Protein AF-A0A924N566-F1 (afdb_monomer_lite)

Foldseek 3Di:
DDPDDQPPQWDWDDDDQKIKIFRPVCNVLCVVQCVCPHVQSSQVPPPPWDWDDDPHIWTFAQRPPPRRTDIGDDDADDDPCRVVCVRDDDPPDVVVVVQVVLVVCVVVVNDDDHDRMDMDGNVVVVVVD

Structure (mmCIF, N/CA/C/O backbone):
data_AF-A0A924N566-F1
#
_entry.id   AF-A0A924N566-F1
#
loop_
_atom_site.group_PDB
_atom_site.id
_atom_site.type_symbol
_atom_site.label_atom_id
_atom_site.label_alt_id
_atom_site.label_comp_id
_atom_site.label_asym_id
_atom_site.label_entity_id
_atom_site.label_seq_id
_atom_site.pdbx_PDB_ins_code
_atom_site.C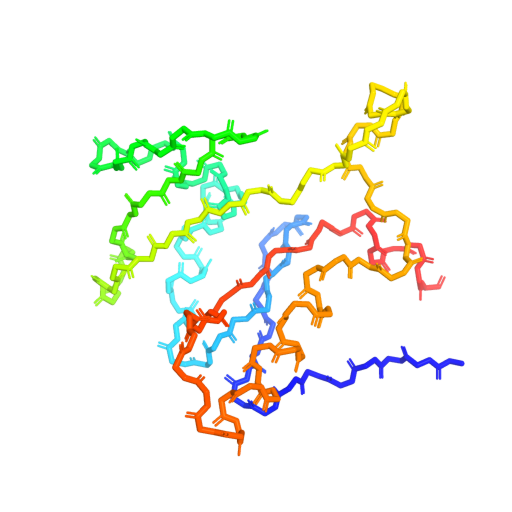artn_x
_atom_site.Cartn_y
_atom_site.Cartn_z
_atom_site.occupancy
_atom_site.B_iso_or_equiv
_atom_site.auth_seq_id
_atom_site.auth_comp_id
_atom_site.auth_asym_id
_atom_site.auth_atom_id
_atom_site.pdbx_PDB_model_num
ATOM 1 N N . MET A 1 1 ? 2.679 14.451 -24.944 1.00 34.06 1 MET A N 1
ATOM 2 C CA . MET A 1 1 ? 1.501 13.872 -24.257 1.00 34.06 1 MET A CA 1
ATOM 3 C C . MET A 1 1 ? 1.807 12.436 -23.853 1.00 34.06 1 MET A C 1
ATOM 5 O O . MET A 1 1 ? 2.001 11.622 -24.737 1.00 34.06 1 MET A O 1
ATOM 9 N N . ILE A 1 2 ? 1.887 12.107 -22.558 1.00 32.88 2 ILE A N 1
ATOM 10 C CA . ILE A 1 2 ? 1.901 10.700 -22.108 1.00 32.88 2 ILE A CA 1
ATOM 11 C C . ILE A 1 2 ? 0.882 10.566 -20.970 1.00 32.88 2 ILE A C 1
ATOM 13 O O . ILE A 1 2 ? 1.170 10.851 -19.798 1.00 32.88 2 ILE A O 1
ATOM 17 N N . GLN A 1 3 ? -0.339 10.155 -21.318 1.00 41.16 3 GLN A N 1
ATOM 18 C CA . GLN A 1 3 ? -1.131 9.336 -20.407 1.00 41.16 3 GLN A CA 1
ATOM 19 C C . GLN A 1 3 ? -0.335 8.039 -20.234 1.00 41.16 3 GLN A C 1
ATOM 21 O O . GLN A 1 3 ? -0.207 7.262 -21.173 1.00 41.16 3 GLN A O 1
ATOM 26 N N . ARG A 1 4 ? 0.287 7.825 -19.070 1.00 56.59 4 ARG A N 1
ATOM 27 C CA . ARG A 1 4 ? 0.825 6.496 -18.765 1.00 56.59 4 ARG A CA 1
ATOM 28 C C . ARG A 1 4 ? -0.385 5.585 -18.582 1.00 56.59 4 ARG A C 1
ATOM 30 O O . ARG A 1 4 ? -1.178 5.838 -17.674 1.00 56.59 4 ARG A O 1
ATOM 37 N N . ALA A 1 5 ? -0.527 4.590 -19.455 1.00 75.75 5 ALA A N 1
ATOM 38 C CA . ALA A 1 5 ? -1.472 3.499 -19.262 1.00 75.75 5 ALA A CA 1
ATOM 39 C C . ALA A 1 5 ? -1.272 2.895 -17.862 1.00 75.75 5 ALA A C 1
ATOM 41 O O . ALA A 1 5 ? -0.146 2.866 -17.347 1.00 75.75 5 ALA A O 1
ATOM 42 N N . LEU A 1 6 ? -2.367 2.481 -17.223 1.00 86.50 6 LEU A N 1
ATOM 43 C CA . LEU A 1 6 ? -2.283 1.764 -15.953 1.00 86.50 6 LEU A CA 1
ATOM 44 C C . LEU A 1 6 ? -1.515 0.452 -16.185 1.00 86.50 6 LEU A C 1
ATOM 46 O O . LEU A 1 6 ? -1.704 -0.168 -17.234 1.00 86.50 6 LEU A O 1
ATOM 50 N N . PRO A 1 7 ? -0.634 0.035 -15.261 1.00 90.31 7 PRO A N 1
ATOM 51 C CA . PRO A 1 7 ? 0.007 -1.270 -15.368 1.00 90.31 7 PRO A CA 1
ATOM 52 C C . PRO A 1 7 ? -1.029 -2.401 -15.414 1.00 90.31 7 PRO A C 1
ATOM 54 O O . PRO A 1 7 ? -2.091 -2.287 -14.803 1.00 90.31 7 PRO A O 1
ATOM 57 N N . ALA A 1 8 ? -0.714 -3.494 -16.112 1.00 91.38 8 ALA A N 1
ATOM 58 C CA . ALA A 1 8 ? -1.566 -4.682 -16.134 1.00 91.38 8 ALA A CA 1
ATOM 59 C C . ALA A 1 8 ? -1.823 -5.201 -14.707 1.00 91.38 8 ALA A C 1
ATOM 61 O O . ALA A 1 8 ? -0.924 -5.162 -13.865 1.00 91.38 8 ALA A O 1
ATOM 62 N N . GLY A 1 9 ? -3.051 -5.648 -14.440 1.00 94.62 9 GLY A N 1
ATOM 63 C CA . GLY A 1 9 ? -3.494 -6.059 -13.103 1.00 94.62 9 GLY A CA 1
ATOM 64 C C . GLY A 1 9 ? -3.778 -4.900 -12.142 1.00 94.62 9 GLY A C 1
ATOM 65 O O . GLY A 1 9 ? -4.012 -5.142 -10.964 1.00 94.62 9 GLY A O 1
ATOM 66 N N . TYR A 1 10 ? -3.746 -3.642 -12.609 1.00 95.81 10 TYR A N 1
ATOM 67 C CA . TYR A 1 10 ? -4.131 -2.474 -11.814 1.00 95.81 10 TYR A CA 1
ATOM 68 C C . TYR A 1 10 ? -5.275 -1.707 -12.467 1.00 95.81 10 TYR A C 1
ATOM 70 O O . TYR A 1 10 ? -5.257 -1.396 -13.658 1.00 95.81 10 TYR A O 1
ATOM 78 N N . VAL A 1 11 ? -6.232 -1.301 -11.642 1.00 95.12 11 VAL A N 1
ATOM 79 C CA . VAL A 1 11 ? -7.371 -0.471 -12.032 1.00 95.12 11 VAL A CA 1
ATOM 80 C C . VAL A 1 11 ? -7.390 0.824 -11.233 1.00 95.12 11 VAL A C 1
ATOM 82 O O . VAL A 1 11 ? -6.672 0.992 -10.245 1.00 95.12 11 VAL A O 1
ATOM 85 N N . ARG A 1 12 ? -8.203 1.783 -11.679 1.00 93.75 12 ARG A N 1
ATOM 86 C CA . ARG A 1 12 ? -8.415 3.045 -10.968 1.00 93.75 12 ARG A CA 1
ATOM 87 C C . ARG A 1 12 ? -9.772 3.040 -10.275 1.00 93.75 12 ARG A C 1
ATOM 89 O O . ARG A 1 12 ? -10.790 2.849 -10.928 1.00 93.75 12 ARG A O 1
ATOM 96 N N . VAL A 1 13 ? -9.770 3.361 -8.986 1.00 93.56 13 VAL A N 1
ATOM 97 C CA . VAL A 1 13 ? -10.964 3.589 -8.162 1.00 93.56 13 VAL A CA 1
ATOM 98 C C . VAL A 1 13 ? -10.981 5.052 -7.725 1.00 93.56 13 VAL A C 1
ATOM 100 O O . VAL A 1 13 ? -9.934 5.635 -7.437 1.00 93.56 13 VAL A O 1
ATOM 103 N N . THR A 1 14 ? -12.155 5.679 -7.697 1.00 90.56 14 THR A N 1
ATOM 104 C CA . THR A 1 14 ? -12.303 7.090 -7.314 1.00 90.56 14 THR A CA 1
ATOM 105 C C . THR A 1 14 ? -13.430 7.276 -6.311 1.00 90.56 14 THR A C 1
ATOM 107 O O . THR A 1 14 ? -14.503 6.717 -6.512 1.00 90.56 14 THR A O 1
ATOM 110 N N . ALA A 1 15 ? -13.217 8.128 -5.308 1.00 87.25 15 ALA A N 1
ATOM 111 C CA . ALA A 1 15 ? -14.249 8.605 -4.391 1.00 87.25 15 ALA A CA 1
ATOM 112 C C . ALA A 1 15 ? -14.048 10.107 -4.137 1.00 87.25 15 ALA A C 1
ATOM 114 O O . ALA A 1 15 ? -13.019 10.539 -3.610 1.00 87.25 15 ALA A O 1
ATOM 115 N N . GLY A 1 16 ? -15.009 10.930 -4.564 1.00 84.38 16 GLY A N 1
ATOM 116 C CA .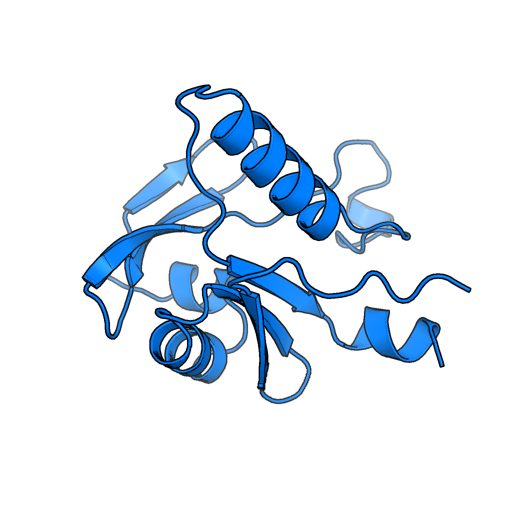 GLY A 1 16 ? -14.918 12.388 -4.452 1.00 84.38 16 GLY A CA 1
ATOM 117 C C . GLY A 1 16 ? -13.669 12.964 -5.135 1.00 84.38 16 GLY A C 1
ATOM 118 O O . GLY A 1 16 ? -13.525 12.899 -6.360 1.00 84.38 16 GLY A O 1
ATOM 119 N N . ARG A 1 17 ? -12.769 13.560 -4.339 1.00 81.00 17 ARG A N 1
ATOM 120 C CA . ARG A 1 17 ? -11.481 14.116 -4.801 1.00 81.00 17 ARG A CA 1
ATOM 121 C C . ARG A 1 17 ? -10.318 13.121 -4.763 1.00 81.00 17 ARG A C 1
ATOM 123 O O . ARG A 1 17 ? -9.239 13.433 -5.251 1.00 81.00 17 ARG A O 1
ATOM 130 N N . ASN A 1 18 ? -10.514 11.936 -4.205 1.00 85.44 18 ASN A N 1
ATOM 131 C CA . ASN A 1 18 ? -9.452 10.955 -4.055 1.00 85.44 18 ASN A CA 1
ATOM 132 C C . ASN A 1 18 ? -9.533 9.934 -5.187 1.00 85.44 18 ASN A C 1
ATOM 134 O O . ASN A 1 18 ? -10.608 9.439 -5.533 1.00 85.44 18 ASN A O 1
ATOM 138 N N . ALA A 1 19 ? -8.386 9.620 -5.776 1.00 89.50 19 ALA A N 1
ATOM 139 C CA . ALA A 1 19 ? -8.256 8.542 -6.738 1.00 89.50 19 ALA A CA 1
ATOM 140 C C . ALA A 1 19 ? -7.150 7.594 -6.285 1.00 89.50 19 ALA A C 1
ATOM 142 O O . ALA A 1 19 ? -6.105 8.020 -5.801 1.00 89.50 19 ALA A O 1
ATOM 143 N N . VAL A 1 20 ? -7.380 6.301 -6.446 1.00 92.50 20 VAL A N 1
ATOM 144 C CA . VAL A 1 20 ? -6.439 5.243 -6.095 1.00 92.50 20 VAL A CA 1
ATOM 145 C C . VAL A 1 20 ? -6.223 4.382 -7.324 1.00 92.50 20 VAL A C 1
ATOM 147 O O . VAL A 1 20 ? -7.164 4.072 -8.051 1.00 92.50 20 VAL A O 1
ATOM 150 N N . VAL A 1 21 ? -4.972 4.021 -7.575 1.00 94.56 21 VAL A N 1
ATOM 151 C CA . VAL A 1 21 ? -4.631 2.921 -8.475 1.00 94.56 21 VAL A CA 1
ATOM 152 C C . VAL A 1 21 ? -4.317 1.717 -7.604 1.00 94.56 21 VAL A C 1
ATOM 154 O O . VAL A 1 21 ? -3.508 1.823 -6.685 1.00 94.56 21 VAL A O 1
ATOM 157 N N . VAL A 1 22 ? -4.996 0.608 -7.861 1.00 96.56 22 VAL A N 1
ATOM 158 C CA . VAL A 1 22 ? -5.076 -0.564 -6.983 1.00 96.56 22 VAL A CA 1
ATOM 159 C C . VAL A 1 22 ? -5.019 -1.829 -7.819 1.00 96.56 22 VAL A C 1
ATOM 161 O O . VAL A 1 22 ? -5.490 -1.822 -8.956 1.00 96.56 22 VAL A O 1
ATOM 164 N N . ARG A 1 23 ? -4.427 -2.888 -7.266 1.00 97.56 23 ARG A N 1
ATOM 165 C CA . ARG A 1 23 ? -4.479 -4.229 -7.846 1.00 97.56 23 ARG A CA 1
ATOM 166 C C . ARG A 1 23 ? -5.941 -4.677 -7.998 1.00 97.56 23 ARG A C 1
ATOM 168 O O . ARG A 1 23 ? -6.752 -4.408 -7.117 1.00 97.56 23 ARG A O 1
ATOM 175 N N . ASP A 1 24 ? -6.297 -5.257 -9.134 1.00 97.00 24 ASP A N 1
ATOM 176 C CA . ASP A 1 24 ? -7.694 -5.534 -9.510 1.00 97.00 24 ASP A CA 1
ATOM 177 C C . ASP A 1 24 ? -8.474 -6.398 -8.500 1.00 97.00 24 ASP A C 1
ATOM 179 O O . ASP A 1 24 ? -9.646 -6.135 -8.238 1.00 97.00 24 ASP A O 1
ATOM 183 N N . ASP A 1 25 ? -7.811 -7.350 -7.859 1.00 97.81 25 ASP A N 1
ATOM 184 C CA . ASP A 1 25 ? -8.350 -8.201 -6.797 1.00 97.81 25 ASP A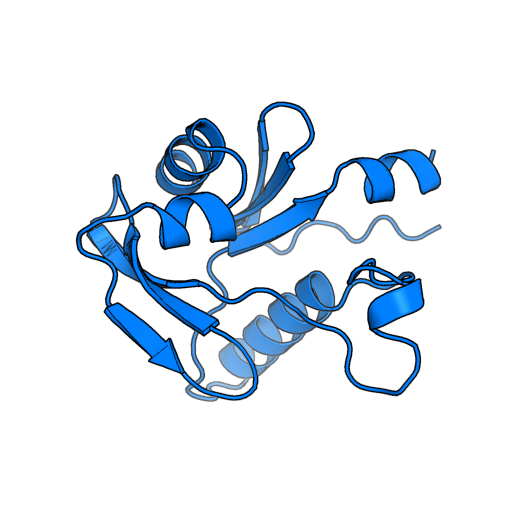 CA 1
ATOM 185 C C . ASP A 1 25 ? -8.608 -7.481 -5.457 1.00 97.81 25 ASP A C 1
ATOM 187 O O . ASP A 1 25 ? -9.249 -8.047 -4.575 1.00 97.81 25 ASP A O 1
ATOM 191 N N . LEU A 1 26 ? -8.150 -6.235 -5.287 1.00 98.31 26 LEU A N 1
ATOM 192 C CA . LEU A 1 26 ? -8.299 -5.448 -4.051 1.00 98.31 26 LEU A CA 1
ATOM 193 C C . LEU A 1 26 ? -9.172 -4.194 -4.237 1.00 98.31 26 LEU A C 1
ATOM 195 O O . LEU A 1 26 ? -9.069 -3.220 -3.485 1.00 98.31 26 LEU A O 1
ATOM 199 N N . VAL A 1 27 ? -10.033 -4.181 -5.257 1.00 97.88 27 VAL A N 1
ATOM 200 C CA . VAL A 1 27 ? -10.904 -3.033 -5.564 1.00 97.88 27 VAL A CA 1
ATOM 201 C C . VAL A 1 27 ? -11.849 -2.690 -4.415 1.00 97.88 27 VAL A C 1
ATOM 203 O O . VAL A 1 27 ? -12.003 -1.508 -4.097 1.00 97.88 27 VAL A O 1
ATOM 206 N N . GLU A 1 28 ? -12.460 -3.689 -3.776 1.00 97.94 28 GLU A N 1
ATOM 207 C CA . GLU A 1 28 ? -13.396 -3.442 -2.672 1.00 97.94 28 GLU A CA 1
ATOM 208 C C . GLU A 1 28 ? -12.685 -2.883 -1.434 1.00 97.94 28 GLU A C 1
ATOM 210 O O . GLU A 1 28 ? -13.198 -1.965 -0.796 1.00 97.94 28 GLU A O 1
ATOM 215 N N . ASP A 1 29 ? -11.453 -3.325 -1.162 1.00 98.06 29 ASP A N 1
ATOM 216 C CA . ASP A 1 29 ? -10.617 -2.734 -0.113 1.00 98.06 29 ASP A CA 1
ATOM 217 C C . ASP A 1 29 ? -10.327 -1.256 -0.392 1.00 98.06 29 ASP A C 1
ATOM 219 O O . ASP A 1 29 ? -10.443 -0.411 0.497 1.00 98.06 29 ASP A O 1
ATOM 223 N N . ALA A 1 30 ? -9.985 -0.912 -1.639 1.00 96.75 30 ALA A N 1
ATOM 224 C CA . ALA A 1 30 ? -9.760 0.480 -2.012 1.00 96.75 30 ALA A CA 1
ATOM 225 C C . ALA A 1 30 ? -11.025 1.331 -1.852 1.00 96.75 30 ALA A C 1
ATOM 227 O O . ALA A 1 30 ? -10.925 2.475 -1.413 1.00 96.75 30 ALA A O 1
ATOM 228 N N . ARG A 1 31 ? -12.210 0.801 -2.183 1.00 96.31 31 ARG A N 1
ATOM 229 C CA . ARG A 1 31 ? -13.482 1.513 -1.978 1.00 96.31 31 ARG A CA 1
ATOM 230 C C . ARG A 1 31 ? -13.771 1.738 -0.499 1.00 96.31 31 ARG A C 1
ATOM 232 O O . ARG A 1 31 ? -14.100 2.863 -0.134 1.00 96.31 31 ARG A O 1
ATOM 239 N N . ALA A 1 32 ? -13.596 0.711 0.330 1.00 95.88 32 ALA A N 1
ATOM 240 C CA . ALA A 1 32 ? -13.793 0.805 1.772 1.00 95.88 32 ALA A CA 1
ATOM 241 C C . ALA A 1 32 ? -12.861 1.854 2.400 1.00 95.88 32 ALA A C 1
ATOM 243 O O . ALA A 1 32 ? -13.329 2.768 3.070 1.00 95.88 32 ALA A O 1
ATOM 244 N N . LEU A 1 33 ? -11.560 1.818 2.089 1.00 95.38 33 LEU A N 1
ATOM 245 C CA . LEU A 1 33 ? -10.607 2.819 2.589 1.00 95.38 33 LEU A CA 1
ATOM 246 C C . LEU A 1 33 ? -10.910 4.240 2.087 1.00 95.38 33 LEU A C 1
ATOM 248 O O . LEU A 1 33 ? -10.623 5.223 2.767 1.00 95.38 33 LEU A O 1
ATOM 252 N N . LEU A 1 34 ? -11.455 4.377 0.878 1.00 93.75 34 LEU A N 1
ATOM 253 C CA . LEU A 1 34 ? -11.821 5.676 0.319 1.00 93.75 34 LEU A CA 1
ATOM 254 C C . LEU A 1 34 ? -13.124 6.250 0.897 1.00 93.75 34 LEU A C 1
ATOM 256 O O . LEU A 1 34 ? -13.309 7.467 0.828 1.00 93.75 34 LEU A O 1
ATOM 260 N N . ALA A 1 35 ? -13.997 5.424 1.483 1.00 91.25 35 ALA A N 1
ATOM 261 C CA . ALA A 1 35 ? -15.177 5.900 2.210 1.00 91.25 35 ALA A CA 1
ATOM 262 C C . ALA A 1 35 ? -14.780 6.779 3.410 1.00 91.25 35 ALA A C 1
ATOM 264 O O . ALA A 1 35 ? -15.437 7.779 3.690 1.00 91.25 35 ALA A O 1
ATOM 265 N N . ASP A 1 36 ? -13.628 6.486 4.019 1.00 84.31 36 ASP A N 1
ATOM 266 C CA . ASP A 1 36 ? -13.053 7.246 5.132 1.00 84.31 36 ASP A CA 1
ATOM 267 C C . ASP A 1 36 ? -12.137 8.400 4.676 1.00 84.31 36 ASP A C 1
ATOM 269 O O . ASP A 1 36 ? -11.414 8.996 5.475 1.00 84.31 36 ASP A O 1
ATOM 273 N N . GLY A 1 37 ? -12.125 8.755 3.390 1.00 87.62 37 GLY A N 1
ATOM 274 C CA . GLY A 1 37 ? -11.300 9.837 2.851 1.00 87.62 37 GLY A CA 1
ATOM 275 C C . GLY A 1 37 ? -10.197 9.321 1.935 1.00 87.62 37 GLY A C 1
ATOM 276 O O . GLY A 1 37 ? -10.463 8.979 0.783 1.00 87.62 37 GLY A O 1
ATOM 277 N N . ASN A 1 38 ? -8.938 9.355 2.379 1.00 90.50 38 ASN A N 1
ATOM 278 C CA . ASN A 1 38 ? -7.807 8.818 1.611 1.00 90.50 38 ASN A CA 1
ATOM 279 C C . ASN A 1 38 ? -7.143 7.635 2.325 1.00 90.50 38 ASN A C 1
ATOM 281 O O . ASN A 1 38 ? -7.280 7.485 3.534 1.00 90.50 38 ASN A O 1
ATOM 285 N N . LEU A 1 39 ? -6.357 6.8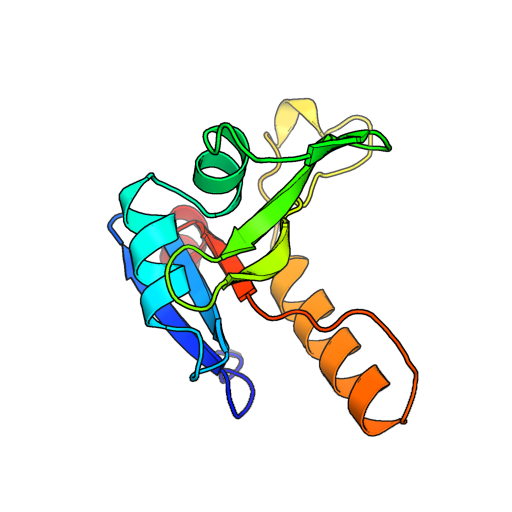44 1.582 1.00 94.00 39 LEU A N 1
ATOM 286 C CA . LEU A 1 39 ? -5.702 5.632 2.096 1.00 94.00 39 LEU A CA 1
ATOM 287 C C . LEU A 1 39 ? -4.953 5.852 3.421 1.00 94.00 39 LEU A C 1
ATOM 289 O O . LEU A 1 39 ? -4.996 5.003 4.304 1.00 94.00 39 LEU A O 1
ATOM 293 N N . TYR A 1 40 ? -4.247 6.979 3.555 1.00 93.50 40 TYR A N 1
ATOM 294 C CA . TYR A 1 40 ? -3.449 7.269 4.745 1.00 93.50 40 TYR A CA 1
ATOM 295 C C . TYR A 1 40 ? -4.314 7.716 5.924 1.00 93.50 40 TYR A C 1
ATOM 297 O O . TYR A 1 40 ? -4.044 7.320 7.051 1.00 93.50 40 TYR A O 1
ATOM 305 N N . GLU A 1 41 ? -5.340 8.531 5.677 1.00 93.12 41 GLU A N 1
ATOM 306 C CA . GLU A 1 41 ? -6.303 8.943 6.702 1.00 93.12 41 GLU A CA 1
ATOM 307 C C . GLU A 1 41 ? -7.121 7.760 7.219 1.00 93.12 41 GLU A C 1
ATOM 309 O O . GLU A 1 41 ? -7.270 7.627 8.428 1.00 93.12 41 GLU A O 1
ATOM 314 N N . ALA A 1 42 ? -7.576 6.873 6.331 1.00 94.62 42 ALA A N 1
ATOM 315 C CA . ALA A 1 42 ? -8.251 5.636 6.710 1.00 94.62 42 ALA A CA 1
ATOM 316 C C . ALA A 1 42 ? -7.353 4.771 7.607 1.00 94.62 42 ALA A C 1
ATOM 318 O O . ALA A 1 42 ? -7.727 4.433 8.725 1.00 94.62 42 ALA A O 1
ATOM 319 N N . ALA A 1 43 ? -6.107 4.528 7.183 1.00 96.31 43 ALA A N 1
ATOM 320 C CA . ALA A 1 43 ? -5.147 3.760 7.974 1.00 96.31 43 ALA A CA 1
ATOM 321 C C . ALA A 1 43 ? -4.778 4.421 9.316 1.00 96.31 43 ALA A C 1
ATOM 323 O O . ALA A 1 43 ? -4.442 3.726 10.268 1.00 96.31 43 ALA A O 1
ATOM 324 N N . ALA A 1 44 ? -4.822 5.754 9.401 1.00 95.50 44 ALA A N 1
ATOM 325 C CA . ALA A 1 44 ? -4.569 6.488 10.639 1.00 95.50 44 ALA A CA 1
ATOM 326 C C . ALA A 1 44 ? -5.740 6.429 11.634 1.00 95.50 44 ALA A C 1
ATOM 328 O O . ALA A 1 44 ? -5.521 6.666 12.820 1.00 95.50 44 ALA A O 1
ATOM 329 N N . ARG A 1 45 ? -6.968 6.175 11.157 1.00 95.44 45 ARG A N 1
ATOM 330 C CA . ARG A 1 45 ? -8.172 6.045 11.996 1.00 95.44 45 ARG A CA 1
ATOM 331 C C . ARG A 1 45 ? -8.451 4.610 12.441 1.00 95.44 45 ARG A C 1
ATOM 333 O O . ARG A 1 45 ? -9.230 4.426 13.370 1.00 95.44 45 ARG A O 1
ATOM 340 N N . ASP A 1 46 ? -7.830 3.619 11.808 1.00 95.44 46 ASP A N 1
ATOM 341 C CA . ASP A 1 46 ? -7.956 2.218 12.204 1.00 95.44 46 ASP A CA 1
ATOM 342 C C . ASP A 1 46 ? -7.389 2.005 13.623 1.00 95.44 46 ASP A C 1
ATOM 344 O O . ASP A 1 46 ? -6.195 2.172 13.874 1.00 95.44 46 ASP A O 1
ATOM 348 N N . LEU A 1 47 ? -8.265 1.632 14.562 1.00 94.19 47 LEU A N 1
ATOM 349 C CA . LEU A 1 47 ? -7.918 1.399 15.968 1.00 94.19 47 LEU A CA 1
ATOM 350 C C . LEU A 1 47 ? -7.018 0.170 16.164 1.00 94.19 47 LEU A C 1
ATOM 352 O O . LEU A 1 47 ? -6.322 0.079 17.175 1.00 94.19 47 LEU A O 1
ATOM 356 N N . ALA A 1 48 ? -7.011 -0.762 15.209 1.00 95.69 48 ALA A N 1
ATOM 357 C CA . ALA A 1 48 ? -6.124 -1.918 15.198 1.00 95.69 48 ALA A CA 1
ATOM 358 C C . ALA A 1 48 ? -4.777 -1.622 14.510 1.00 95.69 48 ALA A C 1
ATOM 360 O O . ALA A 1 48 ? -3.891 -2.485 14.486 1.00 95.69 48 ALA A O 1
ATOM 361 N N . ALA A 1 49 ? -4.585 -0.415 13.963 1.00 96.56 49 ALA A N 1
ATOM 362 C CA . ALA A 1 49 ? -3.368 -0.062 13.251 1.00 96.56 49 ALA A CA 1
ATOM 363 C C . ALA A 1 49 ? -2.141 -0.078 14.167 1.00 96.56 49 ALA A C 1
ATOM 365 O O . ALA A 1 49 ? -2.049 0.636 15.171 1.00 96.56 49 ALA A O 1
ATOM 366 N N . ARG A 1 50 ? -1.100 -0.799 13.745 1.00 98.00 50 ARG A N 1
ATOM 367 C CA . ARG A 1 50 ? 0.216 -0.678 14.373 1.00 98.00 50 ARG A CA 1
ATOM 368 C C . ARG A 1 50 ? 0.970 0.498 13.767 1.00 98.00 50 ARG A C 1
ATOM 370 O O . ARG A 1 50 ? 1.315 0.501 12.584 1.00 98.00 50 ARG A O 1
ATOM 377 N N . THR A 1 51 ? 1.294 1.471 14.610 1.00 97.50 51 THR A N 1
ATOM 378 C CA . THR A 1 51 ? 2.080 2.645 14.220 1.00 97.50 51 THR A CA 1
ATOM 379 C C . THR A 1 51 ? 3.559 2.284 14.048 1.00 97.50 51 THR A C 1
ATOM 381 O O . THR A 1 51 ? 4.195 1.768 14.965 1.00 97.50 51 THR A O 1
ATOM 384 N N . LEU A 1 52 ? 4.130 2.607 12.887 1.00 95.56 52 LEU A N 1
ATOM 385 C CA . LEU A 1 52 ? 5.551 2.465 12.569 1.00 95.56 52 LEU A CA 1
ATOM 386 C C . LEU A 1 52 ? 6.186 3.858 12.462 1.00 95.56 52 LEU A C 1
ATOM 388 O O . LEU A 1 52 ? 5.725 4.700 11.688 1.00 95.56 52 LEU A O 1
ATOM 392 N N . ARG A 1 53 ? 7.245 4.111 13.240 1.00 92.44 53 ARG A N 1
ATOM 393 C CA . ARG A 1 53 ? 7.936 5.411 13.285 1.00 92.44 53 ARG A CA 1
ATOM 394 C C . ARG A 1 53 ? 9.261 5.362 12.523 1.00 92.44 53 ARG A C 1
ATOM 396 O O . ARG A 1 53 ? 9.998 4.388 12.603 1.00 92.44 53 ARG A O 1
ATOM 403 N N . GLY A 1 54 ? 9.554 6.436 11.796 1.00 84.38 54 GLY A N 1
ATOM 404 C CA . GLY A 1 54 ? 10.789 6.637 11.038 1.00 84.38 54 GLY A CA 1
ATOM 405 C C . GLY A 1 54 ? 10.854 8.077 10.528 1.00 84.38 54 GLY A C 1
ATOM 406 O O . GLY A 1 54 ? 10.505 9.004 11.251 1.00 84.38 54 GLY A O 1
ATOM 407 N N . ARG A 1 55 ? 11.195 8.284 9.249 1.00 80.19 55 ARG A N 1
ATOM 408 C CA . ARG A 1 55 ? 11.142 9.618 8.595 1.00 80.19 55 ARG A CA 1
ATOM 409 C C . ARG A 1 55 ? 9.725 10.228 8.541 1.00 80.19 55 ARG A C 1
ATOM 411 O O . ARG A 1 55 ? 9.538 11.400 8.231 1.00 80.19 55 ARG A O 1
ATOM 418 N N . GLY A 1 56 ? 8.716 9.421 8.818 1.00 85.94 56 GLY A N 1
ATOM 419 C CA . GLY A 1 56 ? 7.335 9.813 9.026 1.00 85.94 56 GLY A CA 1
ATOM 420 C C . GLY A 1 56 ? 6.596 8.654 9.677 1.00 85.94 56 GLY A C 1
ATOM 421 O O . GLY A 1 56 ? 7.168 7.578 9.864 1.00 85.94 56 GLY A O 1
ATOM 422 N N . THR A 1 57 ? 5.330 8.874 10.009 1.00 91.94 57 THR A N 1
ATOM 423 C CA . THR A 1 57 ? 4.464 7.792 10.474 1.00 91.94 57 THR A CA 1
ATOM 424 C C . THR A 1 57 ? 4.002 6.958 9.284 1.00 91.94 57 THR A C 1
ATOM 426 O O . THR A 1 57 ? 3.591 7.506 8.258 1.00 91.94 57 THR A O 1
ATOM 429 N N . ALA A 1 58 ? 4.088 5.641 9.424 1.00 95.31 58 ALA A N 1
ATOM 430 C CA . ALA A 1 58 ? 3.412 4.670 8.579 1.00 95.31 58 ALA A CA 1
ATOM 431 C C . ALA A 1 58 ? 2.522 3.785 9.459 1.00 95.31 58 ALA A C 1
ATOM 433 O O . ALA A 1 58 ? 2.777 3.643 10.656 1.00 95.31 58 ALA A O 1
ATOM 434 N N . TYR A 1 59 ? 1.495 3.190 8.868 1.00 97.69 59 TYR A N 1
ATOM 435 C CA . TYR A 1 59 ? 0.526 2.365 9.583 1.00 97.69 59 TYR A CA 1
ATOM 436 C C . TYR A 1 59 ? 0.514 0.969 8.982 1.00 97.69 59 TYR A C 1
ATOM 438 O O . TYR A 1 59 ? 0.352 0.821 7.771 1.00 97.69 59 TYR A O 1
ATOM 446 N N . ALA A 1 60 ? 0.723 -0.048 9.812 1.00 98.06 60 ALA A N 1
ATOM 447 C CA . ALA A 1 60 ? 0.470 -1.427 9.429 1.00 98.06 60 ALA A CA 1
ATOM 448 C C . ALA A 1 60 ? -0.968 -1.782 9.814 1.00 98.06 60 ALA A C 1
ATOM 450 O O . ALA A 1 60 ? -1.300 -1.739 10.998 1.00 98.06 60 ALA A O 1
ATOM 451 N N . ILE A 1 61 ? -1.783 -2.121 8.817 1.00 98.06 61 ILE A N 1
ATOM 452 C CA . ILE A 1 61 ? -3.210 -2.440 8.963 1.00 98.06 61 ILE A CA 1
ATOM 453 C C . ILE A 1 61 ? -3.524 -3.773 8.280 1.00 98.06 61 ILE A C 1
ATOM 455 O O . ILE A 1 61 ? -2.759 -4.232 7.423 1.00 98.06 61 ILE A O 1
ATOM 459 N N . ALA A 1 62 ? -4.652 -4.379 8.638 1.00 98.25 62 ALA A N 1
ATOM 460 C CA . ALA A 1 62 ? -5.302 -5.379 7.798 1.00 98.25 62 ALA A CA 1
ATOM 461 C C . ALA A 1 62 ? -6.286 -4.654 6.871 1.00 98.25 62 ALA A C 1
ATOM 463 O O . ALA A 1 62 ? -7.015 -3.772 7.317 1.00 98.25 62 ALA A O 1
ATOM 464 N N . LEU A 1 63 ? -6.281 -4.984 5.581 1.00 97.44 63 LEU A N 1
ATOM 465 C CA . LEU A 1 63 ? -7.251 -4.418 4.651 1.00 97.44 63 LEU A CA 1
ATOM 466 C C . LEU A 1 63 ? -8.684 -4.845 5.040 1.00 97.44 63 LEU A C 1
ATOM 468 O O . LEU A 1 63 ? -8.876 -5.990 5.455 1.00 97.44 63 LEU A O 1
ATOM 472 N N . PRO A 1 64 ? -9.675 -3.943 4.931 1.00 96.44 64 PRO A N 1
ATOM 473 C CA . PRO A 1 64 ? -10.987 -4.108 5.563 1.00 96.44 64 PRO A CA 1
ATOM 474 C C . PRO A 1 64 ? -11.841 -5.250 4.994 1.00 96.44 64 PRO A C 1
ATOM 476 O O . PRO A 1 64 ? -12.694 -5.773 5.703 1.00 96.44 64 PRO A O 1
ATOM 479 N N . VAL A 1 65 ? -11.635 -5.633 3.733 1.00 96.94 65 VAL A N 1
ATOM 480 C CA . VAL A 1 65 ? -12.390 -6.686 3.041 1.00 96.94 65 VAL A CA 1
ATOM 481 C C . VAL A 1 65 ? -11.553 -7.956 2.924 1.00 96.94 65 VAL A C 1
ATOM 483 O O . VAL A 1 65 ? -11.999 -9.025 3.329 1.00 96.94 65 VAL A O 1
ATOM 486 N N . SER A 1 66 ? -10.329 -7.861 2.396 1.00 97.44 66 SER A N 1
ATOM 487 C CA . SER A 1 66 ? -9.485 -9.046 2.159 1.00 97.44 66 SER A CA 1
ATOM 488 C C . SER A 1 66 ? -8.723 -9.540 3.391 1.00 97.44 66 SER A C 1
ATOM 490 O O . SER A 1 66 ? -8.202 -10.655 3.384 1.00 97.44 66 SER A O 1
ATOM 492 N N . GLY A 1 67 ? -8.570 -8.712 4.430 1.00 97.62 67 GLY A N 1
ATOM 493 C CA . GLY A 1 67 ? -7.718 -9.010 5.585 1.00 97.62 67 GLY A CA 1
ATOM 494 C C . GLY A 1 67 ? -6.214 -9.009 5.275 1.00 97.62 67 GLY A C 1
ATOM 495 O O . GLY A 1 67 ? -5.396 -9.293 6.156 1.00 97.62 67 GLY A O 1
ATOM 496 N N . LEU A 1 68 ? -5.810 -8.679 4.041 1.00 97.81 68 LEU A N 1
ATOM 497 C CA . LEU A 1 68 ? -4.406 -8.629 3.644 1.00 97.81 68 LEU A CA 1
ATOM 498 C C . LEU A 1 68 ? -3.656 -7.607 4.506 1.00 97.81 68 LEU A C 1
ATOM 500 O O . LEU A 1 68 ? -4.040 -6.443 4.599 1.00 97.81 68 LEU A O 1
ATOM 504 N N . ARG A 1 69 ? -2.545 -8.025 5.115 1.00 97.94 69 ARG A N 1
ATOM 505 C CA . ARG A 1 69 ? -1.718 -7.126 5.928 1.00 97.94 69 ARG A CA 1
ATOM 506 C C . ARG A 1 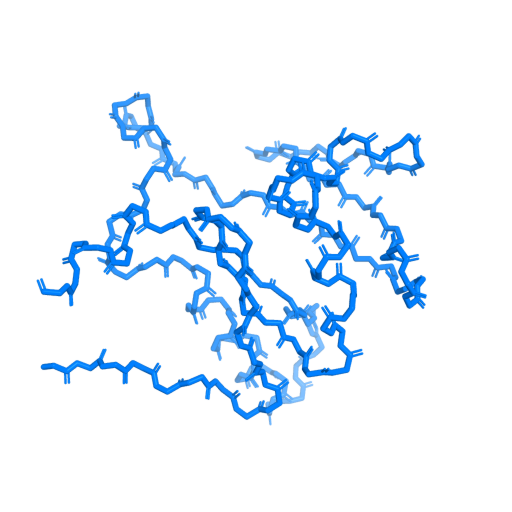69 ? -0.858 -6.247 5.035 1.00 97.94 69 ARG A C 1
ATOM 508 O O . ARG A 1 69 ? -0.038 -6.749 4.267 1.00 97.94 69 ARG A O 1
ATOM 515 N N . VAL A 1 70 ? -1.006 -4.937 5.182 1.00 97.81 70 VAL A N 1
ATOM 516 C CA . VAL A 1 70 ? -0.299 -3.937 4.377 1.00 97.81 70 VAL A CA 1
ATOM 517 C C . VAL A 1 70 ? 0.351 -2.881 5.257 1.00 97.81 70 VAL A C 1
ATOM 519 O O . VAL A 1 70 ? -0.025 -2.684 6.410 1.00 97.81 70 VAL A O 1
ATOM 522 N N . VAL A 1 71 ? 1.328 -2.172 4.692 1.00 97.38 71 VAL A N 1
ATOM 523 C CA . VAL A 1 71 ? 1.892 -0.963 5.294 1.00 97.38 71 VAL A CA 1
ATOM 524 C C . VAL A 1 71 ? 1.503 0.232 4.439 1.00 97.38 71 VAL A C 1
ATOM 526 O O . VAL A 1 71 ? 1.892 0.334 3.276 1.00 97.38 71 VAL A O 1
ATOM 529 N N . VAL A 1 72 ? 0.769 1.165 5.035 1.00 95.62 72 VAL A N 1
ATOM 530 C CA . VAL A 1 72 ? 0.359 2.415 4.404 1.00 95.62 72 VAL A CA 1
ATOM 531 C C . VAL A 1 72 ? 1.326 3.517 4.808 1.00 95.62 72 VAL A C 1
ATOM 533 O O . VAL A 1 72 ? 1.540 3.793 5.990 1.00 95.62 72 VAL A O 1
ATOM 536 N N . ARG A 1 73 ? 1.913 4.178 3.810 1.00 93.25 73 ARG A N 1
ATOM 537 C CA . ARG A 1 73 ? 2.819 5.312 4.009 1.00 93.25 73 ARG A CA 1
ATOM 538 C C . ARG A 1 73 ? 2.381 6.505 3.180 1.00 93.25 73 ARG A C 1
ATOM 540 O O . ARG A 1 73 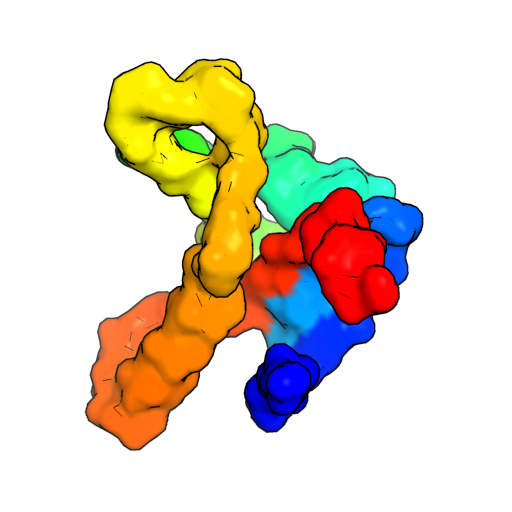? 1.977 6.364 2.027 1.00 93.25 73 ARG A O 1
ATOM 547 N N . ARG A 1 74 ? 2.540 7.697 3.748 1.00 88.50 74 ARG A N 1
ATOM 548 C CA . ARG A 1 74 ? 2.428 8.946 2.997 1.00 88.50 74 ARG A CA 1
ATOM 549 C C . ARG A 1 74 ? 3.781 9.280 2.388 1.00 88.50 74 ARG A C 1
ATOM 551 O O . ARG A 1 74 ? 4.783 9.353 3.099 1.00 88.50 74 ARG A O 1
ATOM 558 N N . ASN A 1 75 ? 3.807 9.509 1.079 1.00 80.69 75 ASN A N 1
ATOM 559 C CA . ASN A 1 75 ? 4.970 10.110 0.440 1.00 80.69 75 ASN A CA 1
ATOM 560 C C . ASN A 1 75 ? 5.110 11.551 0.951 1.00 80.69 75 ASN A C 1
ATOM 562 O O . ASN A 1 75 ? 4.147 12.311 0.909 1.00 80.69 75 ASN A O 1
ATOM 566 N N . ARG A 1 76 ? 6.293 11.899 1.463 1.00 71.88 76 ARG A N 1
ATOM 567 C CA . ARG A 1 76 ? 6.632 13.230 1.991 1.00 71.88 76 ARG A CA 1
ATOM 568 C C . ARG A 1 76 ? 7.806 13.808 1.207 1.00 71.88 76 ARG A C 1
ATOM 570 O O . ARG A 1 76 ? 8.678 13.034 0.790 1.00 71.88 76 ARG A O 1
ATOM 577 N N . HIS A 1 77 ? 7.847 15.124 1.015 1.00 64.75 77 HIS A N 1
ATOM 578 C CA . HIS A 1 77 ? 9.061 15.778 0.513 1.00 64.75 77 HIS A CA 1
ATOM 579 C C . HIS A 1 77 ? 10.103 15.872 1.628 1.00 64.75 77 HIS A C 1
ATOM 581 O O . HIS A 1 77 ? 9.768 16.043 2.797 1.00 64.75 77 HIS A O 1
ATOM 587 N N . GLY A 1 78 ? 11.379 15.747 1.268 1.00 53.94 78 GLY A N 1
ATOM 588 C CA . GLY A 1 78 ? 12.479 16.180 2.128 1.00 53.94 78 GLY A CA 1
ATOM 589 C C . GLY A 1 78 ? 12.942 17.582 1.728 1.00 53.94 78 GLY A C 1
ATOM 590 O O . GLY A 1 78 ? 12.742 17.986 0.584 1.00 53.94 78 GLY A O 1
ATOM 591 N N . GLY A 1 79 ? 13.602 18.290 2.644 1.00 55.72 79 GLY A N 1
ATOM 592 C CA . GLY A 1 79 ? 14.290 19.554 2.360 1.00 55.72 79 GLY A CA 1
ATOM 593 C C . GLY A 1 79 ? 13.561 20.814 2.837 1.00 55.72 79 GLY A C 1
ATOM 594 O O . GLY A 1 79 ? 12.409 20.776 3.263 1.00 55.72 79 GLY A O 1
ATOM 595 N N . LEU A 1 80 ? 14.268 21.945 2.749 1.00 52.88 80 LEU A N 1
ATOM 596 C CA . LEU A 1 80 ? 13.900 23.260 3.298 1.00 52.88 80 LEU A CA 1
ATOM 597 C C . LEU A 1 80 ? 12.563 23.830 2.766 1.00 52.88 80 LEU A C 1
ATOM 599 O O . LEU A 1 80 ? 11.985 24.718 3.378 1.00 52.88 80 LEU A O 1
ATOM 603 N N . LEU A 1 81 ? 12.051 23.299 1.647 1.00 51.50 81 LEU A N 1
ATOM 604 C CA . LEU A 1 81 ? 10.808 23.730 0.984 1.00 51.50 81 LEU A CA 1
ATOM 605 C C . LEU A 1 81 ? 9.576 22.865 1.324 1.00 51.50 81 LEU A C 1
ATOM 607 O O . LEU A 1 81 ? 8.480 23.124 0.818 1.00 51.50 81 LEU A O 1
ATOM 611 N N . ALA A 1 82 ? 9.725 21.848 2.181 1.00 53.22 82 ALA A N 1
ATOM 612 C CA . ALA A 1 82 ? 8.616 21.024 2.667 1.00 53.22 82 ALA A CA 1
ATOM 613 C C . ALA A 1 82 ? 7.443 21.832 3.282 1.00 53.22 82 ALA A C 1
ATOM 615 O O . ALA A 1 82 ? 6.296 21.529 2.942 1.00 53.22 82 ALA A O 1
ATOM 616 N N . PRO A 1 83 ? 7.662 22.883 4.106 1.00 53.34 83 PRO A N 1
ATOM 617 C CA . PRO A 1 83 ? 6.549 23.676 4.638 1.00 53.34 83 PRO A CA 1
ATOM 618 C C . PRO A 1 83 ? 5.855 24.543 3.573 1.00 53.34 83 PRO A C 1
ATOM 620 O O . PRO A 1 83 ? 4.665 24.820 3.706 1.00 53.34 83 PRO A O 1
ATOM 623 N N . LEU A 1 84 ? 6.554 24.925 2.496 1.00 55.44 84 LEU A N 1
ATOM 624 C CA . LEU A 1 84 ? 5.998 25.776 1.437 1.00 55.44 84 LEU A CA 1
ATOM 625 C C . LEU A 1 84 ? 5.157 24.979 0.427 1.00 55.44 84 LEU A C 1
ATOM 627 O O . LEU A 1 84 ? 4.157 25.473 -0.084 1.00 55.44 84 LEU A O 1
ATOM 631 N N . THR A 1 85 ? 5.534 23.727 0.165 1.00 53.62 85 THR A N 1
ATOM 632 C CA . THR A 1 85 ? 4.872 22.869 -0.834 1.00 53.62 85 THR A CA 1
ATOM 633 C C . THR A 1 85 ? 3.783 21.965 -0.254 1.00 53.62 85 THR A C 1
ATOM 635 O O . THR A 1 85 ? 3.107 21.293 -1.025 1.00 53.62 85 THR A O 1
ATOM 638 N N . ARG A 1 86 ? 3.569 21.938 1.075 1.00 56.62 86 ARG A N 1
ATOM 639 C CA . ARG A 1 86 ? 2.535 21.126 1.770 1.00 56.62 86 ARG A CA 1
ATOM 640 C C . ARG A 1 86 ? 2.459 19.661 1.302 1.00 56.62 86 ARG A C 1
ATOM 642 O O . ARG A 1 86 ? 1.378 19.084 1.211 1.00 56.62 86 ARG A O 1
ATOM 649 N N . ASP A 1 87 ? 3.600 19.054 0.986 1.00 53.53 87 ASP A N 1
ATOM 650 C CA . ASP A 1 87 ? 3.696 17.709 0.400 1.00 53.53 87 ASP A CA 1
ATOM 651 C C . ASP A 1 87 ? 3.057 17.519 -0.999 1.00 53.53 87 ASP A C 1
ATOM 653 O O . ASP A 1 87 ? 2.930 16.384 -1.467 1.00 53.53 87 ASP A O 1
ATOM 657 N N . PHE A 1 88 ? 2.711 18.588 -1.722 1.00 51.41 88 PHE A N 1
ATOM 658 C CA . PHE A 1 88 ? 2.295 18.494 -3.123 1.00 51.41 88 PHE A CA 1
ATOM 659 C C . PHE A 1 88 ? 3.493 18.155 -4.012 1.00 51.41 88 PHE A C 1
ATOM 661 O O . PHE A 1 88 ? 4.417 18.948 -4.176 1.00 51.41 88 PHE A O 1
ATOM 668 N N . PHE A 1 89 ? 3.494 16.948 -4.588 1.00 50.53 89 PHE A N 1
ATOM 669 C CA . PHE A 1 89 ? 4.551 16.527 -5.510 1.00 50.53 89 PHE A CA 1
ATOM 670 C C . PHE A 1 89 ? 4.324 17.175 -6.867 1.00 50.53 89 PHE A C 1
ATOM 672 O O . PHE A 1 89 ? 3.336 16.873 -7.543 1.00 50.53 89 PHE A O 1
ATOM 679 N N . LEU A 1 90 ? 5.275 18.012 -7.290 1.00 51.19 90 LEU A N 1
ATOM 680 C CA . LEU A 1 90 ? 5.356 18.429 -8.684 1.00 51.19 90 LEU A CA 1
ATOM 681 C C . LEU A 1 90 ? 5.539 17.180 -9.572 1.00 51.19 90 LEU A C 1
ATOM 683 O O . LEU A 1 90 ? 6.264 16.250 -9.198 1.00 51.19 90 LEU A O 1
ATOM 687 N N . PRO A 1 91 ? 4.856 17.105 -10.729 1.00 50.38 91 PRO A N 1
ATOM 688 C CA . PRO A 1 91 ? 4.975 15.981 -11.645 1.00 50.38 91 PRO A CA 1
ATOM 689 C C . PRO A 1 91 ? 6.433 15.677 -12.027 1.00 50.38 91 PRO A C 1
ATOM 691 O O . PRO A 1 91 ? 7.204 16.605 -12.256 1.00 50.38 91 PRO A O 1
ATOM 694 N N . PRO A 1 92 ? 6.791 14.393 -12.222 1.00 52.88 92 PRO A N 1
ATOM 695 C CA . PRO A 1 92 ? 5.970 13.197 -12.011 1.00 52.88 92 PRO A CA 1
ATOM 696 C C . PRO A 1 92 ? 5.859 12.834 -10.525 1.00 52.88 92 PRO A C 1
ATOM 698 O O . PRO A 1 92 ? 6.868 12.778 -9.820 1.00 52.88 92 PRO A O 1
ATOM 701 N N . THR A 1 93 ? 4.646 12.513 -10.062 1.00 66.62 93 THR A N 1
ATOM 702 C CA . THR A 1 93 ? 4.426 12.056 -8.682 1.00 66.62 93 THR A CA 1
ATOM 703 C C . THR A 1 93 ? 5.250 10.800 -8.391 1.00 66.62 93 THR A C 1
ATOM 705 O O . THR A 1 93 ? 5.495 9.958 -9.260 1.00 66.62 93 THR A O 1
ATOM 708 N N . ARG A 1 94 ? 5.734 10.680 -7.152 1.00 75.81 94 ARG A N 1
ATOM 709 C CA . ARG A 1 94 ? 6.626 9.588 -6.739 1.00 75.81 94 ARG A CA 1
ATOM 710 C C . ARG A 1 94 ? 5.948 8.213 -6.815 1.00 75.81 94 ARG A C 1
ATOM 712 O O . ARG A 1 94 ? 6.576 7.250 -7.235 1.00 75.81 94 ARG A O 1
ATOM 719 N N . ALA A 1 95 ? 4.658 8.140 -6.489 1.00 84.88 95 ALA A N 1
ATOM 720 C CA . ALA A 1 95 ? 3.917 6.884 -6.374 1.00 84.88 95 ALA A CA 1
ATOM 721 C C . ALA A 1 95 ? 3.830 6.058 -7.684 1.00 84.88 95 ALA A C 1
ATOM 723 O O . ALA A 1 95 ? 4.188 4.882 -7.652 1.00 84.88 95 ALA A O 1
ATOM 724 N N . PRO A 1 96 ? 3.485 6.629 -8.860 1.00 87.25 96 PRO A N 1
ATOM 725 C CA . PRO A 1 96 ? 3.549 5.888 -10.124 1.00 87.25 96 PRO A CA 1
ATOM 726 C C . PRO A 1 96 ? 4.945 5.357 -10.479 1.00 87.25 96 PRO A C 1
ATOM 728 O O . PRO A 1 96 ? 5.066 4.326 -11.138 1.00 87.25 96 PRO A O 1
ATOM 731 N N . ARG A 1 97 ? 6.015 6.066 -10.084 1.00 86.69 97 ARG A N 1
ATOM 732 C CA . ARG A 1 97 ? 7.392 5.584 -10.282 1.00 86.69 97 ARG A CA 1
ATOM 733 C C . ARG A 1 97 ? 7.702 4.416 -9.350 1.00 86.69 97 ARG A C 1
ATOM 735 O O . ARG A 1 97 ? 8.301 3.451 -9.798 1.00 86.69 97 ARG A O 1
ATOM 742 N N . GLU A 1 98 ? 7.267 4.489 -8.096 1.00 89.44 98 GLU A N 1
ATOM 743 C CA . GLU A 1 98 ? 7.448 3.413 -7.117 1.00 89.44 98 GLU A CA 1
ATOM 744 C C . GLU A 1 98 ? 6.733 2.128 -7.536 1.00 89.44 98 GLU A C 1
ATOM 746 O O . GLU A 1 98 ? 7.351 1.068 -7.485 1.00 89.44 98 GLU A O 1
ATOM 751 N N . LEU A 1 99 ? 5.494 2.219 -8.036 1.00 92.38 99 LEU A N 1
ATOM 752 C CA . LEU A 1 99 ? 4.803 1.057 -8.600 1.00 92.38 99 LEU A CA 1
ATOM 753 C C . LEU A 1 99 ? 5.580 0.476 -9.790 1.00 92.38 99 LEU A C 1
ATOM 755 O O . LEU A 1 99 ? 5.859 -0.718 -9.820 1.00 92.38 99 LEU A O 1
ATOM 759 N N . ALA A 1 100 ? 5.987 1.316 -10.748 1.00 92.19 100 ALA A N 1
ATOM 760 C CA . ALA A 1 100 ? 6.747 0.850 -11.908 1.00 92.19 100 ALA A CA 1
ATOM 761 C C . ALA A 1 100 ? 8.069 0.166 -11.512 1.00 92.19 100 ALA A C 1
ATOM 763 O O . ALA A 1 100 ? 8.446 -0.836 -12.114 1.00 92.19 100 ALA A O 1
ATOM 764 N N . THR A 1 101 ? 8.768 0.681 -10.498 1.00 93.06 101 THR A N 1
ATOM 765 C CA . THR A 1 101 ? 9.987 0.060 -9.967 1.00 93.06 101 THR A CA 1
ATOM 766 C C . THR A 1 101 ? 9.688 -1.256 -9.253 1.00 93.06 101 THR A C 1
ATOM 768 O O . THR A 1 101 ? 10.388 -2.230 -9.502 1.00 93.06 101 THR A O 1
ATOM 771 N N . SER A 1 102 ? 8.643 -1.315 -8.422 1.00 94.12 102 SER A N 1
ATOM 772 C CA . SER A 1 102 ? 8.224 -2.548 -7.739 1.00 94.12 102 SER A CA 1
ATOM 773 C C . SER A 1 102 ? 7.916 -3.664 -8.743 1.00 94.12 102 SER A C 1
ATOM 775 O O . SER A 1 102 ? 8.418 -4.773 -8.593 1.00 94.12 102 SER A O 1
ATOM 777 N N . LEU A 1 103 ? 7.201 -3.350 -9.830 1.00 94.69 103 LEU A N 1
ATOM 778 C CA . LEU A 1 103 ? 6.906 -4.307 -10.901 1.00 94.69 103 LEU A CA 1
ATOM 779 C C . LEU A 1 103 ? 8.166 -4.784 -11.637 1.00 94.69 103 LEU A C 1
ATOM 781 O O . LEU A 1 103 ? 8.288 -5.967 -11.936 1.00 94.69 103 LEU A O 1
ATOM 785 N N . ARG A 1 104 ? 9.125 -3.887 -11.905 1.00 95.12 104 ARG A N 1
ATOM 786 C CA . ARG A 1 104 ? 10.408 -4.260 -12.528 1.00 95.12 104 ARG A CA 1
ATOM 787 C C . ARG A 1 104 ? 11.244 -5.171 -11.635 1.00 95.12 104 ARG A C 1
ATOM 789 O O . ARG A 1 104 ? 11.849 -6.107 -12.138 1.00 95.12 104 ARG A O 1
ATOM 796 N N . LEU A 1 105 ? 11.278 -4.895 -10.333 1.00 95.88 105 LEU A N 1
ATOM 797 C CA . LEU A 1 105 ? 11.986 -5.725 -9.360 1.00 95.88 105 LEU A CA 1
ATOM 798 C C . LEU A 1 105 ? 11.349 -7.112 -9.252 1.00 95.88 105 LEU A C 1
ATOM 800 O O . LEU A 1 105 ? 12.070 -8.101 -9.266 1.00 95.88 105 LEU A O 1
ATOM 804 N N . ALA A 1 106 ? 10.015 -7.186 -9.230 1.00 93.88 106 ALA A N 1
ATOM 805 C CA . ALA A 1 106 ? 9.295 -8.456 -9.245 1.00 93.88 106 ALA A CA 1
ATOM 806 C C . ALA A 1 106 ? 9.567 -9.264 -10.525 1.00 93.88 106 ALA A C 1
ATOM 808 O O . ALA A 1 106 ? 9.837 -10.456 -10.446 1.00 93.88 106 ALA A O 1
ATOM 809 N N . ALA A 1 107 ? 9.571 -8.618 -11.697 1.00 95.00 107 ALA A N 1
ATOM 810 C CA . ALA A 1 107 ? 9.910 -9.271 -12.966 1.00 95.00 107 ALA A CA 1
ATOM 811 C C . ALA A 1 107 ? 11.368 -9.771 -13.028 1.00 95.00 107 ALA A C 1
ATOM 813 O O . ALA A 1 107 ? 11.675 -10.658 -13.817 1.00 95.00 107 ALA A O 1
ATOM 814 N N . ALA A 1 108 ? 12.253 -9.207 -12.204 1.00 96.69 108 ALA A N 1
ATOM 815 C CA . ALA A 1 108 ? 13.640 -9.636 -12.041 1.00 96.69 108 ALA A CA 1
ATOM 816 C C . ALA A 1 108 ? 13.837 -10.602 -10.852 1.00 96.69 108 ALA A C 1
ATOM 818 O O . ALA A 1 108 ? 14.968 -10.793 -10.414 1.00 96.69 108 ALA A O 1
ATOM 819 N N . ASP A 1 109 ? 12.751 -11.158 -10.301 1.00 96.31 109 ASP A N 1
ATOM 820 C CA . ASP A 1 109 ? 12.740 -12.079 -9.154 1.00 96.31 109 ASP A CA 1
ATOM 821 C C . ASP A 1 109 ? 13.394 -11.517 -7.870 1.00 96.31 109 ASP A C 1
ATOM 823 O O . ASP A 1 109 ? 13.843 -12.231 -6.971 1.00 96.31 109 ASP A O 1
ATOM 827 N N . VAL A 1 110 ? 13.435 -10.186 -7.739 1.00 97.06 110 VAL A N 1
ATOM 828 C CA . VAL A 1 110 ? 13.958 -9.526 -6.542 1.00 97.06 110 VAL A CA 1
ATOM 829 C C . VAL A 1 110 ? 12.857 -9.443 -5.488 1.00 97.06 110 VAL A C 1
ATOM 831 O O . VAL A 1 110 ? 11.882 -8.697 -5.629 1.00 97.06 110 VAL A O 1
ATOM 834 N N . ARG A 1 111 ? 13.052 -10.156 -4.372 1.00 94.12 111 ARG A N 1
ATOM 835 C CA . ARG A 1 111 ? 12.137 -10.142 -3.221 1.00 94.12 111 ARG A CA 1
ATOM 836 C C . ARG A 1 111 ? 12.074 -8.757 -2.573 1.00 94.12 111 ARG A C 1
ATOM 838 O O . ARG A 1 111 ? 12.898 -8.400 -1.734 1.00 94.12 111 ARG A O 1
ATOM 845 N N . THR A 1 112 ? 11.052 -7.990 -2.941 1.00 92.94 112 THR A N 1
ATOM 846 C CA . THR A 1 112 ? 10.721 -6.690 -2.347 1.00 92.94 112 THR A CA 1
ATOM 847 C C . THR A 1 112 ? 9.232 -6.608 -2.011 1.00 92.94 112 THR A C 1
ATOM 849 O O . THR A 1 112 ? 8.431 -7.333 -2.604 1.00 92.94 112 THR A O 1
ATOM 852 N N . PRO A 1 113 ? 8.825 -5.745 -1.062 1.00 92.00 113 PRO A N 1
ATOM 853 C CA . PRO A 1 113 ? 7.410 -5.520 -0.794 1.00 92.00 113 PRO A CA 1
ATOM 854 C C . PRO A 1 113 ? 6.667 -5.045 -2.049 1.00 92.00 113 PRO A C 1
ATOM 856 O O . PRO A 1 113 ? 7.071 -4.073 -2.692 1.00 92.00 113 PRO A O 1
ATOM 859 N N . ALA A 1 114 ? 5.561 -5.714 -2.374 1.00 93.94 114 ALA A N 1
ATOM 860 C CA . ALA A 1 114 ? 4.713 -5.341 -3.498 1.00 93.94 114 ALA A CA 1
ATOM 861 C C . ALA A 1 114 ? 3.908 -4.069 -3.188 1.00 93.94 114 ALA A C 1
ATOM 863 O O . ALA A 1 114 ? 3.342 -3.916 -2.103 1.00 93.94 114 ALA A O 1
ATOM 864 N N . VAL A 1 115 ? 3.815 -3.163 -4.163 1.00 95.75 115 VAL A N 1
ATOM 865 C CA . VAL A 1 115 ? 2.933 -1.991 -4.075 1.00 95.75 115 VAL A CA 1
ATOM 866 C C . VAL A 1 115 ? 1.537 -2.386 -4.539 1.00 95.75 115 VAL A C 1
ATOM 868 O O . VAL A 1 115 ? 1.260 -2.369 -5.728 1.00 95.75 115 VAL A O 1
ATOM 871 N N . VAL A 1 116 ? 0.645 -2.716 -3.608 1.00 96.88 116 VAL A N 1
ATOM 872 C CA . VAL A 1 116 ? -0.725 -3.147 -3.941 1.00 96.88 116 VAL A CA 1
ATOM 873 C C . VAL A 1 116 ? -1.668 -1.994 -4.303 1.00 96.88 116 VAL A C 1
ATOM 875 O O . VAL A 1 116 ? -2.636 -2.194 -5.032 1.00 96.88 116 VAL A O 1
ATOM 878 N N . MET A 1 117 ? -1.391 -0.779 -3.811 1.00 95.69 117 MET A N 1
ATOM 879 C CA . MET A 1 117 ? -2.203 0.420 -4.042 1.00 95.69 117 MET A CA 1
ATOM 880 C C . MET A 1 117 ? -1.366 1.698 -3.944 1.00 95.69 117 MET A C 1
ATOM 882 O O . MET A 1 117 ? -0.411 1.763 -3.169 1.00 95.69 117 MET A O 1
ATOM 886 N N . TYR A 1 118 ? -1.773 2.759 -4.645 1.00 94.06 118 TYR A N 1
ATOM 887 C CA . TYR A 1 118 ? -1.328 4.120 -4.350 1.00 94.06 118 TYR A CA 1
ATOM 888 C C . TYR A 1 118 ? -2.424 5.164 -4.591 1.00 94.06 118 TYR A C 1
ATOM 890 O O . TYR A 1 118 ? -3.188 5.077 -5.550 1.00 94.06 118 TYR A O 1
ATOM 898 N N . GLY A 1 119 ? -2.466 6.186 -3.734 1.00 90.19 119 GLY A N 1
ATOM 899 C CA . GLY A 1 119 ? -3.379 7.324 -3.859 1.00 90.19 119 GLY A CA 1
ATOM 900 C C . GLY A 1 119 ? -2.790 8.491 -4.657 1.00 90.19 119 GLY A C 1
ATOM 901 O O . GLY A 1 119 ? -1.585 8.751 -4.611 1.00 90.19 119 GLY A O 1
ATOM 902 N N . VAL A 1 120 ? -3.654 9.214 -5.365 1.00 81.38 120 VAL A N 1
ATOM 903 C CA . VAL A 1 120 ? -3.402 10.498 -6.030 1.00 81.38 120 VAL A CA 1
ATOM 904 C C . VAL A 1 120 ? -4.573 11.449 -5.751 1.00 81.38 120 VAL A C 1
ATOM 906 O O . VAL A 1 120 ? -5.737 11.063 -5.850 1.00 81.38 120 VAL A O 1
ATOM 909 N N . ASP A 1 121 ? -4.274 12.695 -5.391 1.00 66.69 121 ASP A N 1
ATOM 910 C CA . ASP A 1 121 ? -5.287 13.736 -5.162 1.00 66.69 121 ASP A CA 1
ATOM 911 C C . ASP A 1 121 ? -5.774 14.318 -6.509 1.00 66.69 121 ASP A C 1
ATOM 913 O O . ASP A 1 121 ? -4.962 14.573 -7.401 1.00 66.69 121 ASP A O 1
ATOM 917 N N . ARG A 1 122 ? -7.085 14.537 -6.701 1.00 54.19 122 ARG A N 1
ATOM 918 C CA . ARG A 1 122 ? -7.658 15.107 -7.939 1.00 54.19 122 ARG A CA 1
ATOM 919 C C . ARG A 1 122 ? -7.159 16.507 -8.270 1.00 54.19 122 ARG A C 1
ATOM 921 O O . ARG A 1 122 ? -7.147 16.819 -9.461 1.00 54.19 122 ARG A O 1
ATOM 928 N N . ALA A 1 123 ? -6.726 17.321 -7.301 1.00 49.41 123 ALA A N 1
ATOM 929 C CA . ALA A 1 123 ? -6.129 18.630 -7.610 1.00 49.41 123 ALA A CA 1
ATOM 930 C C . ALA A 1 123 ? -4.968 18.497 -8.623 1.00 49.41 123 ALA A C 1
ATOM 932 O O . ALA A 1 123 ? -4.759 19.357 -9.472 1.00 49.41 123 ALA A O 1
ATOM 933 N N . TYR A 1 124 ? -4.290 17.346 -8.614 1.00 49.72 124 TYR A N 1
ATOM 934 C CA . TYR A 1 124 ? -3.233 16.980 -9.552 1.00 49.72 124 TYR A CA 1
ATOM 935 C C . TYR A 1 124 ? -3.736 16.510 -10.933 1.00 49.72 124 TYR A C 1
ATOM 937 O O . TYR A 1 124 ? -3.047 16.676 -11.937 1.00 49.72 124 TYR A O 1
ATOM 945 N N . VAL A 1 125 ? -4.930 15.911 -11.013 1.00 46.19 125 VAL A N 1
ATOM 946 C CA . VAL A 1 125 ? -5.524 15.428 -12.276 1.00 46.19 125 VAL A CA 1
ATOM 947 C C . VAL A 1 125 ? -6.109 16.585 -13.096 1.00 46.19 125 VAL A C 1
ATOM 949 O O . VAL A 1 125 ? -6.064 16.536 -14.323 1.00 46.19 125 VAL A O 1
ATOM 952 N N . ALA A 1 126 ? -6.621 17.629 -12.435 1.00 48.03 126 ALA A N 1
ATOM 953 C CA . ALA A 1 126 ? -7.192 18.811 -13.087 1.00 48.03 126 ALA A CA 1
ATOM 954 C C . ALA A 1 126 ? -6.138 19.684 -13.799 1.00 48.03 126 ALA A C 1
ATOM 956 O O . ALA A 1 126 ? -6.410 20.185 -14.880 1.00 48.03 126 ALA A O 1
ATOM 957 N N . LEU A 1 127 ? -4.909 19.762 -13.274 1.00 42.16 127 LEU A N 1
ATOM 958 C CA . LEU A 1 127 ? -3.749 20.433 -13.900 1.00 42.16 127 LEU A CA 1
ATOM 959 C C . LEU A 1 127 ? -3.240 19.761 -15.197 1.00 42.16 127 LEU A C 1
ATOM 961 O O . LEU A 1 127 ? -2.195 20.131 -15.728 1.00 42.16 127 LEU A O 1
ATOM 965 N N . ARG A 1 128 ? -3.938 18.728 -15.680 1.00 41.69 128 ARG A N 1
ATOM 966 C CA . ARG A 1 128 ? -3.593 17.926 -16.861 1.00 41.69 128 ARG A CA 1
ATOM 967 C C . ARG A 1 128 ? -4.721 17.843 -17.898 1.00 41.69 128 ARG A C 1
ATOM 969 O O . ARG A 1 128 ? -4.607 17.014 -18.804 1.00 41.69 128 ARG A O 1
ATOM 976 N N . ARG A 1 129 ? -5.795 18.623 -17.738 1.00 37.38 129 ARG A N 1
ATOM 977 C CA . ARG A 1 129 ? -6.799 18.835 -18.788 1.00 37.38 129 ARG A CA 1
ATOM 978 C C . ARG A 1 129 ? -6.444 20.062 -19.606 1.00 37.38 129 ARG A C 1
ATOM 980 O O . ARG A 1 129 ? -6.044 21.061 -18.975 1.00 37.38 129 ARG A O 1
#

Secondary structure (DSSP, 8-state):
---PPPPTTEEEEEETTEEEEEEGGGHHHHHHHHHTSSHHHHHHH-TTPEEEESSSEEEEEE-TTT--EEEEE-----STTHHHHTT-PPSSPHHHHHHHHHHHHHHTT-------EEEEEHHHHHTT-

pLDDT: mean 83.06, std 18.74, range [32.88, 98.31]

Sequence (129 aa):
MIQRALPAGYVRVTAGRNAVVVRDDLVEDARALLADGNLYEAAARDLAARTLRGRGTAYAIALPVSGLRVVVRRNRHGGLLAPLTRDFFLPPTRAPRELATSLRLAAADVRTPAVVMYGVDRAYVALRR

Radius of gyration: 14.86 Å; chains: 1; bounding box: 30×38×40 Å